Protein AF-A0A6Y2X0D9-F1 (afdb_monomer_lite)

Structure (mmCIF, N/CA/C/O backbone):
data_AF-A0A6Y2X0D9-F1
#
_entry.id   AF-A0A6Y2X0D9-F1
#
loop_
_atom_site.group_PDB
_atom_site.id
_atom_site.type_symbol
_atom_site.label_atom_id
_atom_site.label_alt_id
_atom_site.label_comp_id
_atom_site.label_asym_id
_atom_site.label_entity_id
_atom_site.label_seq_id
_atom_site.pdbx_PDB_ins_code
_atom_site.Cartn_x
_atom_site.Cartn_y
_atom_site.Cartn_z
_atom_site.occupancy
_atom_site.B_iso_or_equiv
_atom_site.auth_seq_id
_atom_site.auth_comp_id
_atom_site.auth_asym_id
_atom_site.auth_atom_id
_atom_site.pdbx_PDB_model_num
ATOM 1 N N . MET A 1 1 ? 32.438 0.768 -23.390 1.00 49.75 1 MET A N 1
ATOM 2 C CA . MET A 1 1 ? 31.637 0.527 -22.169 1.00 49.75 1 MET A CA 1
ATOM 3 C C . MET A 1 1 ? 31.923 1.605 -21.108 1.00 49.75 1 MET A C 1
ATOM 5 O O . MET A 1 1 ? 32.280 1.277 -19.989 1.00 49.75 1 MET A O 1
ATOM 9 N N . LYS A 1 2 ? 31.757 2.897 -21.445 1.00 54.47 2 LYS A N 1
ATOM 10 C CA . LYS A 1 2 ? 31.633 3.990 -20.458 1.00 54.47 2 LYS A CA 1
ATOM 11 C C . LYS A 1 2 ? 30.145 4.098 -20.143 1.00 54.47 2 LYS A C 1
ATOM 13 O O . LYS A 1 2 ? 29.413 4.817 -20.809 1.00 54.47 2 LYS A O 1
ATOM 18 N N . ASN A 1 3 ? 29.669 3.118 -19.391 1.00 62.91 3 ASN A N 1
ATOM 19 C CA . ASN A 1 3 ? 28.273 2.706 -19.384 1.00 62.91 3 ASN A CA 1
ATOM 20 C C . ASN A 1 3 ? 27.898 2.450 -17.920 1.00 62.91 3 ASN A C 1
ATOM 22 O O . ASN A 1 3 ? 28.659 1.808 -17.197 1.00 62.91 3 ASN A O 1
ATOM 26 N N . VAL A 1 4 ? 26.776 3.012 -17.478 1.00 63.47 4 VAL A N 1
ATOM 27 C CA . VAL A 1 4 ? 26.232 2.969 -16.106 1.00 63.47 4 VAL A CA 1
ATOM 28 C C . VAL A 1 4 ? 27.020 3.739 -15.032 1.00 63.47 4 VAL A C 1
ATOM 30 O O . VAL A 1 4 ? 26.407 4.529 -14.323 1.00 63.47 4 VAL A O 1
ATOM 33 N N . ASN A 1 5 ? 28.344 3.601 -14.914 1.00 64.50 5 ASN A N 1
ATOM 34 C CA . ASN A 1 5 ? 29.073 4.200 -13.779 1.00 64.50 5 ASN A CA 1
ATOM 35 C C . ASN A 1 5 ? 29.042 5.741 -13.773 1.00 64.50 5 ASN A C 1
ATOM 37 O O . ASN A 1 5 ? 28.790 6.342 -12.734 1.00 64.50 5 ASN A O 1
ATOM 41 N N . ASP A 1 6 ? 29.182 6.387 -14.936 1.00 66.25 6 ASP A N 1
ATOM 42 C CA . ASP A 1 6 ? 29.084 7.852 -15.051 1.00 66.25 6 ASP A CA 1
ATOM 43 C C . ASP A 1 6 ? 27.678 8.377 -14.691 1.00 66.25 6 ASP A C 1
ATOM 45 O O . ASP A 1 6 ? 27.555 9.477 -14.160 1.00 66.25 6 ASP A O 1
ATOM 49 N N . PHE A 1 7 ? 26.622 7.574 -14.897 1.00 60.62 7 PHE A N 1
ATOM 50 C CA . PHE A 1 7 ? 25.250 7.910 -14.487 1.00 60.62 7 PHE A CA 1
ATOM 51 C C . PHE A 1 7 ? 25.057 7.814 -12.968 1.00 60.62 7 PHE A C 1
ATOM 53 O O . PHE A 1 7 ? 24.301 8.595 -12.403 1.00 60.62 7 PHE A O 1
ATOM 60 N N . ILE A 1 8 ? 25.753 6.897 -12.290 1.00 63.34 8 ILE A N 1
ATOM 61 C CA . ILE A 1 8 ? 25.735 6.795 -10.820 1.00 63.34 8 ILE A CA 1
ATOM 62 C C . ILE A 1 8 ? 26.570 7.915 -10.180 1.00 63.34 8 ILE A C 1
ATOM 64 O O . ILE A 1 8 ? 26.210 8.423 -9.120 1.00 63.34 8 ILE A O 1
ATOM 68 N N . HIS A 1 9 ? 27.647 8.356 -10.840 1.00 66.25 9 HIS A N 1
ATOM 69 C CA . HIS A 1 9 ? 28.448 9.506 -10.403 1.00 66.25 9 HIS A CA 1
ATOM 70 C C . HIS A 1 9 ? 27.727 10.849 -10.567 1.00 66.25 9 HIS A C 1
ATOM 72 O O . HIS A 1 9 ? 28.107 11.831 -9.930 1.00 66.25 9 HIS A O 1
ATOM 78 N N . GLN A 1 10 ? 26.693 10.899 -11.407 1.00 78.44 10 GLN A N 1
ATOM 79 C CA . GLN A 1 10 ? 25.870 12.073 -11.640 1.00 78.44 10 GLN A CA 1
ATOM 80 C C . GLN A 1 10 ? 24.729 12.128 -10.609 1.00 78.44 10 GLN A C 1
ATOM 82 O O . GLN A 1 10 ? 23.723 11.431 -10.766 1.00 78.44 10 GLN A O 1
ATOM 87 N N . PRO A 1 11 ? 24.832 12.965 -9.555 1.00 81.31 11 PRO A N 1
ATOM 88 C CA . PRO A 1 11 ? 23.893 12.941 -8.428 1.00 81.31 11 PRO A CA 1
ATOM 89 C C . PRO A 1 11 ? 22.435 13.179 -8.850 1.00 81.31 11 PRO A C 1
ATOM 91 O O . PRO A 1 11 ? 21.513 12.692 -8.205 1.00 81.31 11 PRO A O 1
ATOM 94 N N . TYR A 1 12 ? 22.211 13.866 -9.969 1.00 86.19 12 TYR A N 1
ATOM 95 C CA . TYR A 1 12 ? 20.884 14.120 -10.526 1.00 86.19 12 TYR A CA 1
ATOM 96 C C . TYR A 1 12 ? 20.152 12.862 -11.012 1.00 86.19 12 TYR A C 1
ATOM 98 O O . TYR A 1 12 ? 18.941 12.763 -10.816 1.00 86.19 12 TYR A O 1
ATOM 106 N N . ALA A 1 13 ? 20.848 11.886 -11.601 1.00 86.62 13 ALA A N 1
ATOM 107 C CA . ALA A 1 13 ? 20.209 10.659 -12.079 1.00 86.62 13 ALA A CA 1
ATOM 108 C C . ALA A 1 13 ? 19.706 9.803 -10.905 1.00 86.62 13 ALA A C 1
ATOM 110 O O . ALA A 1 13 ? 18.593 9.278 -10.950 1.00 86.62 13 ALA A O 1
ATOM 111 N N . LEU A 1 14 ? 20.486 9.737 -9.818 1.00 89.12 14 LEU A N 1
ATOM 112 C CA . LEU A 1 14 ? 20.075 9.075 -8.578 1.00 89.12 14 LEU A CA 1
ATOM 113 C C . LEU A 1 14 ? 18.867 9.763 -7.936 1.00 89.12 14 LEU A C 1
ATOM 115 O O . LEU A 1 14 ? 17.942 9.081 -7.500 1.00 89.12 14 LEU A O 1
ATOM 119 N N . ILE A 1 15 ? 18.840 11.100 -7.921 1.00 91.56 15 ILE A N 1
ATOM 120 C CA . ILE A 1 15 ? 17.703 11.870 -7.395 1.00 91.56 15 ILE A CA 1
ATOM 121 C C . ILE A 1 15 ? 16.422 11.527 -8.165 1.00 91.56 15 ILE A C 1
ATOM 123 O O . ILE A 1 15 ? 15.411 11.190 -7.552 1.00 91.56 15 ILE A O 1
ATOM 127 N N . ILE A 1 16 ? 16.463 11.557 -9.498 1.00 91.00 16 ILE A N 1
ATOM 128 C CA . ILE A 1 16 ? 15.295 11.266 -10.344 1.00 91.00 16 ILE A CA 1
ATOM 129 C C . ILE A 1 16 ? 14.812 9.823 -10.148 1.00 91.00 16 ILE A C 1
ATOM 131 O O . ILE A 1 16 ? 13.608 9.583 -10.032 1.00 91.00 16 ILE A O 1
ATOM 135 N N . LEU A 1 17 ? 15.738 8.867 -10.049 1.00 91.31 17 LEU A N 1
ATOM 136 C CA . LEU A 1 17 ? 15.413 7.468 -9.787 1.00 91.31 17 LEU A CA 1
ATOM 137 C C . LEU A 1 17 ? 14.747 7.278 -8.416 1.00 91.31 17 LEU A C 1
ATOM 139 O O . LEU A 1 17 ? 13.728 6.593 -8.333 1.00 91.31 17 LEU A O 1
ATOM 143 N N . LEU A 1 18 ? 15.263 7.908 -7.355 1.00 93.06 18 LEU A N 1
ATOM 144 C CA . LEU A 1 18 ? 14.654 7.817 -6.024 1.00 93.06 18 LEU A CA 1
ATOM 145 C C . LEU A 1 18 ? 13.279 8.480 -5.962 1.00 93.06 18 LEU A C 1
ATOM 147 O O . LEU A 1 18 ? 12.382 7.945 -5.308 1.00 93.06 18 LEU A O 1
ATOM 151 N N . VAL A 1 19 ? 13.084 9.603 -6.655 1.00 94.06 19 VAL A N 1
ATOM 152 C CA . VAL A 1 19 ? 11.769 10.255 -6.756 1.00 94.06 19 VAL A CA 1
ATOM 153 C C . VAL A 1 19 ? 10.769 9.324 -7.443 1.00 94.06 19 VAL A C 1
ATOM 155 O O . VAL A 1 19 ? 9.688 9.086 -6.904 1.00 94.06 19 VAL A O 1
ATOM 158 N N . CYS A 1 20 ? 11.148 8.731 -8.578 1.00 93.94 20 CYS A N 1
ATOM 159 C CA . CYS A 1 20 ? 10.309 7.768 -9.292 1.00 93.94 20 CYS A CA 1
ATOM 160 C C . CYS A 1 20 ? 9.963 6.553 -8.410 1.00 93.94 20 CYS A C 1
ATOM 162 O O . CYS A 1 20 ? 8.791 6.196 -8.266 1.00 93.94 20 CYS A O 1
ATOM 164 N N . LEU A 1 21 ? 10.963 5.975 -7.737 1.00 93.69 21 LEU A N 1
ATOM 165 C CA . LEU A 1 21 ? 10.782 4.822 -6.854 1.00 93.69 21 LEU A CA 1
ATOM 166 C C . LEU A 1 21 ? 9.925 5.144 -5.620 1.00 93.69 21 LEU A C 1
ATOM 168 O O . LEU A 1 21 ? 9.199 4.275 -5.152 1.00 93.69 21 LEU A O 1
ATOM 172 N N . SER A 1 22 ? 9.973 6.378 -5.111 1.00 94.81 22 SER A N 1
ATOM 173 C CA . SER A 1 22 ? 9.167 6.813 -3.957 1.00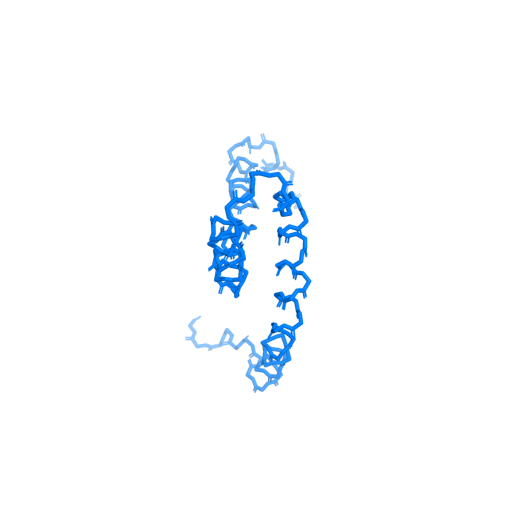 94.81 22 SER A CA 1
ATOM 174 C C . SER A 1 22 ? 7.697 7.028 -4.316 1.00 94.81 22 SER A C 1
ATOM 176 O O . SER A 1 22 ? 6.815 6.800 -3.489 1.00 94.81 22 SER A O 1
ATOM 178 N N . ILE A 1 23 ? 7.414 7.443 -5.553 1.00 95.56 23 ILE A N 1
ATOM 179 C CA . ILE A 1 23 ? 6.047 7.644 -6.052 1.00 95.56 23 ILE A CA 1
ATOM 180 C C . ILE A 1 23 ? 5.403 6.312 -6.462 1.00 95.56 23 ILE A C 1
ATOM 182 O O . ILE A 1 23 ? 4.193 6.137 -6.313 1.00 95.56 23 ILE A O 1
ATOM 186 N N . LEU A 1 24 ? 6.200 5.346 -6.924 1.00 94.50 24 LEU A N 1
ATOM 187 C CA . LEU A 1 24 ? 5.736 4.014 -7.314 1.00 94.50 24 LEU A CA 1
ATOM 188 C C . LEU A 1 24 ? 4.806 3.341 -6.275 1.00 94.50 24 LEU A C 1
ATOM 190 O O . LEU A 1 24 ? 3.685 2.984 -6.645 1.00 94.50 24 LEU A O 1
ATOM 194 N N . PRO A 1 25 ? 5.171 3.198 -4.982 1.00 89.50 25 PRO A N 1
ATOM 195 C CA . PRO A 1 25 ? 4.289 2.584 -3.990 1.00 89.50 25 PRO A CA 1
ATOM 196 C C . PRO A 1 25 ? 3.013 3.402 -3.757 1.00 89.50 25 PRO A C 1
ATOM 198 O O . PRO A 1 25 ? 1.955 2.827 -3.513 1.00 89.50 25 PRO A O 1
ATOM 201 N N . PHE A 1 26 ? 3.072 4.730 -3.881 1.00 92.56 26 PHE A N 1
ATOM 202 C CA . PHE A 1 26 ? 1.894 5.586 -3.751 1.00 92.56 26 PHE A CA 1
ATOM 203 C C . PHE A 1 26 ? 0.884 5.347 -4.884 1.00 92.56 26 PHE A C 1
ATOM 205 O O . PHE A 1 26 ? -0.319 5.220 -4.633 1.00 92.56 26 PHE A O 1
ATOM 212 N N . ILE A 1 27 ? 1.362 5.219 -6.124 1.00 93.69 27 ILE A N 1
ATOM 213 C CA . ILE A 1 27 ? 0.511 4.905 -7.280 1.00 93.69 27 ILE A CA 1
ATOM 214 C C . ILE A 1 27 ? -0.103 3.511 -7.132 1.00 93.69 27 ILE A C 1
ATOM 216 O O . ILE A 1 27 ? -1.304 3.352 -7.327 1.00 93.69 27 ILE A O 1
ATOM 220 N N . VAL A 1 28 ? 0.680 2.508 -6.726 1.00 92.44 28 VAL A N 1
ATOM 221 C CA . VAL A 1 28 ? 0.176 1.137 -6.520 1.00 92.44 28 VAL A CA 1
ATOM 222 C C . VAL A 1 28 ? -0.962 1.112 -5.495 1.00 92.44 28 VAL A C 1
ATOM 224 O O . VAL A 1 28 ? -2.007 0.502 -5.718 1.00 92.44 28 VAL A O 1
ATOM 227 N N . VAL A 1 29 ? -0.798 1.807 -4.374 1.00 92.19 29 VAL A N 1
ATOM 228 C CA . VAL A 1 29 ? -1.788 1.821 -3.291 1.00 92.19 29 VAL A CA 1
ATOM 229 C C . VAL A 1 29 ? -3.045 2.630 -3.659 1.00 92.19 29 VAL A C 1
ATOM 231 O O . VAL A 1 29 ? -4.147 2.273 -3.242 1.00 92.19 29 VAL A O 1
ATOM 234 N N . SER A 1 30 ? -2.907 3.690 -4.461 1.00 91.88 30 SER A N 1
ATOM 235 C CA . SER A 1 30 ? -4.035 4.529 -4.904 1.00 91.88 30 SER A CA 1
ATOM 236 C C . SER A 1 30 ? -4.800 3.961 -6.105 1.00 91.88 30 SER A C 1
ATOM 238 O O . SER A 1 30 ? -6.013 4.144 -6.187 1.00 91.88 30 SER A O 1
ATOM 240 N N . CYS A 1 31 ? -4.124 3.250 -7.010 1.00 92.19 31 CYS A N 1
ATOM 241 C CA . CYS A 1 31 ? -4.727 2.618 -8.188 1.00 92.19 31 CYS A CA 1
ATOM 242 C C . CYS A 1 31 ? -5.443 1.295 -7.854 1.00 92.19 31 CYS A C 1
ATOM 244 O O . CYS A 1 31 ? -6.310 0.840 -8.598 1.00 92.19 31 CYS A O 1
ATOM 246 N N . THR A 1 32 ? -5.115 0.672 -6.720 1.00 92.25 32 THR A N 1
ATOM 247 C CA . THR A 1 32 ? -5.724 -0.594 -6.291 1.00 92.25 32 THR A CA 1
ATOM 248 C C . THR A 1 32 ? -6.963 -0.391 -5.410 1.00 92.25 32 THR A C 1
ATOM 250 O O . THR A 1 32 ? -7.319 0.715 -5.005 1.00 92.25 32 THR A O 1
ATOM 253 N N . SER A 1 33 ? -7.640 -1.489 -5.059 1.00 91.12 33 SER A N 1
ATOM 254 C CA . SER A 1 33 ? -8.785 -1.476 -4.139 1.00 91.12 33 SER A CA 1
ATOM 255 C C . SER A 1 33 ? -8.419 -1.102 -2.697 1.00 91.12 33 SER A C 1
ATOM 257 O O . SER A 1 33 ? -9.326 -0.905 -1.884 1.00 91.12 33 SER A O 1
ATOM 259 N N . PHE A 1 34 ? -7.126 -0.982 -2.371 1.00 94.12 34 PHE A N 1
ATOM 260 C CA . PHE A 1 34 ? -6.654 -0.680 -1.022 1.00 94.12 34 PHE A CA 1
ATOM 261 C C . PHE A 1 34 ? -7.275 0.595 -0.458 1.00 94.12 34 PHE A C 1
ATOM 263 O O . PHE A 1 34 ? -7.800 0.571 0.656 1.00 94.12 34 PHE A O 1
ATOM 270 N N . LEU A 1 35 ? -7.272 1.690 -1.229 1.00 93.50 35 LEU A N 1
ATOM 271 C CA . LEU A 1 35 ? -7.775 2.983 -0.764 1.00 93.50 35 LEU A CA 1
ATOM 272 C C . LEU A 1 35 ? -9.242 2.895 -0.316 1.00 93.50 35 LEU A C 1
ATOM 274 O O . LEU A 1 35 ? -9.594 3.396 0.750 1.00 93.50 35 LEU A O 1
ATOM 278 N N . LYS A 1 36 ? -10.092 2.195 -1.081 1.00 93.31 36 LYS A N 1
ATOM 279 C CA . LYS A 1 36 ? -11.511 2.008 -0.733 1.00 93.31 36 LYS A CA 1
ATOM 280 C C . LYS A 1 36 ? -11.676 1.209 0.558 1.00 93.31 36 LYS A C 1
ATOM 282 O O . LYS A 1 36 ? -12.449 1.613 1.421 1.00 93.31 36 LYS A O 1
ATOM 287 N N . ILE A 1 37 ? -10.951 0.099 0.702 1.00 94.56 37 ILE A N 1
ATOM 288 C CA . ILE A 1 37 ? -11.051 -0.773 1.884 1.00 94.56 37 ILE A CA 1
ATOM 289 C C . ILE A 1 37 ? -10.565 -0.034 3.137 1.00 94.56 37 ILE A C 1
ATOM 291 O O . ILE A 1 37 ? -11.252 -0.034 4.159 1.00 94.56 37 ILE A O 1
ATOM 295 N N . ALA A 1 38 ? -9.427 0.659 3.045 1.00 93.38 38 ALA A N 1
ATOM 296 C CA . ALA A 1 38 ? -8.864 1.436 4.146 1.00 93.38 38 ALA A CA 1
ATOM 297 C C . ALA A 1 38 ? -9.805 2.564 4.604 1.00 93.38 38 ALA A C 1
ATOM 299 O O . ALA A 1 38 ? -10.010 2.749 5.806 1.00 93.38 38 ALA A O 1
ATOM 300 N N . VAL A 1 39 ? -10.421 3.288 3.661 1.00 93.38 39 VAL A N 1
ATOM 301 C CA . VAL A 1 39 ? -11.394 4.344 3.977 1.00 93.38 39 VAL A CA 1
ATOM 302 C C . VAL A 1 39 ? -12.633 3.761 4.654 1.00 93.38 39 VAL A C 1
ATOM 304 O O . VAL A 1 39 ? -13.035 4.267 5.698 1.00 93.38 39 VAL A O 1
ATOM 307 N N . VAL A 1 40 ? -13.207 2.675 4.128 1.00 94.50 40 VAL A N 1
ATOM 308 C CA . VAL A 1 40 ? -14.393 2.037 4.729 1.00 94.50 40 VAL A CA 1
ATOM 309 C C . VAL A 1 40 ? -14.105 1.550 6.151 1.00 94.50 40 VAL A C 1
ATOM 311 O O . VAL A 1 40 ? -14.911 1.791 7.047 1.00 94.50 40 VAL A O 1
ATOM 314 N N . PHE A 1 41 ? -12.945 0.938 6.402 1.00 92.69 41 PHE A N 1
ATOM 315 C CA . PHE A 1 41 ? -12.562 0.524 7.757 1.00 92.69 41 PHE A CA 1
ATOM 316 C C . PHE A 1 41 ? -12.291 1.705 8.697 1.00 92.69 41 PHE A C 1
ATOM 318 O O . PHE A 1 41 ? -12.639 1.636 9.875 1.00 92.69 41 PHE A O 1
ATOM 325 N N . SER A 1 42 ? -11.726 2.806 8.197 1.00 89.62 42 SER A N 1
ATOM 326 C CA . SER A 1 42 ? -11.548 4.034 8.982 1.00 89.62 42 SER A CA 1
ATOM 327 C C . SER A 1 42 ? -12.893 4.658 9.373 1.00 89.62 42 SER A C 1
ATOM 329 O O . SER A 1 42 ? -13.100 5.031 10.530 1.00 89.62 42 SER A O 1
ATOM 331 N N . LEU A 1 43 ? -13.844 4.701 8.434 1.00 91.50 43 LEU A N 1
ATOM 332 C CA . LEU A 1 43 ? -15.211 5.152 8.693 1.00 91.50 43 LEU A CA 1
ATOM 333 C C . LEU A 1 43 ? -15.923 4.233 9.690 1.00 91.50 43 LEU A C 1
ATOM 335 O O . LEU A 1 43 ? -16.555 4.734 10.618 1.00 91.50 43 LEU A O 1
ATOM 339 N N . LEU A 1 44 ? -15.761 2.913 9.557 1.00 90.56 44 LEU A N 1
ATOM 340 C CA . LEU A 1 44 ? -16.299 1.936 10.504 1.00 90.56 44 LEU A CA 1
ATOM 341 C C . LEU A 1 44 ? -15.743 2.159 11.914 1.00 90.56 44 LEU A C 1
ATOM 343 O O . LEU A 1 44 ? -16.509 2.182 12.872 1.00 90.56 44 LEU A O 1
ATOM 347 N N . ARG A 1 45 ? -14.433 2.397 12.050 1.00 86.69 45 ARG A N 1
ATOM 348 C CA . ARG A 1 45 ? -13.814 2.724 13.343 1.00 86.69 45 ARG A CA 1
ATOM 349 C C . ARG A 1 45 ? -14.454 3.961 13.975 1.00 86.69 45 ARG A C 1
ATOM 351 O O . ARG A 1 45 ? -14.802 3.931 15.150 1.00 86.69 45 ARG A O 1
ATOM 358 N N . ASN A 1 46 ? -14.635 5.029 13.198 1.00 86.62 46 ASN A N 1
ATOM 359 C CA . ASN A 1 46 ? -15.266 6.252 13.698 1.00 86.62 46 ASN A CA 1
ATOM 360 C C . ASN A 1 46 ? -16.739 6.015 14.081 1.00 86.62 46 ASN A C 1
ATOM 362 O O . ASN A 1 46 ? -17.200 6.551 15.086 1.00 86.62 46 ASN A O 1
ATOM 366 N N . ALA A 1 47 ? -17.457 5.176 13.328 1.00 88.81 47 ALA A N 1
ATOM 367 C CA . ALA A 1 47 ? -18.848 4.821 13.605 1.00 88.81 47 ALA A CA 1
ATOM 368 C C . ALA A 1 47 ? -19.022 3.989 14.889 1.00 88.81 47 ALA A C 1
ATOM 370 O O . ALA A 1 47 ? -20.048 4.105 15.551 1.00 88.81 47 ALA A O 1
ATOM 371 N N . LEU A 1 48 ? -18.021 3.188 15.274 1.00 86.69 48 LEU A N 1
ATOM 372 C CA . LEU A 1 48 ? -18.044 2.408 16.517 1.00 86.69 48 LEU A CA 1
ATOM 373 C C . LEU A 1 48 ? -17.864 3.269 17.785 1.00 86.69 48 LEU A C 1
ATOM 375 O O . LEU A 1 48 ? -18.006 2.751 18.889 1.00 86.69 48 LEU A O 1
ATOM 379 N N . GLY A 1 49 ? -17.542 4.565 17.662 1.00 82.06 49 GLY A N 1
ATOM 380 C CA . GLY A 1 49 ? -17.438 5.492 18.800 1.00 82.06 49 GLY A CA 1
ATOM 381 C C . GLY A 1 49 ? -16.269 5.220 19.760 1.00 82.06 49 GLY A C 1
ATOM 382 O O . GLY A 1 49 ? -16.167 5.855 20.808 1.00 82.06 49 GLY A O 1
ATOM 383 N N . ILE A 1 50 ? -15.372 4.297 19.406 1.00 80.12 50 ILE A N 1
ATOM 384 C CA . ILE A 1 50 ? -14.233 3.849 20.217 1.00 80.12 50 ILE A CA 1
ATOM 385 C C . ILE A 1 50 ? -12.919 4.377 19.620 1.00 80.12 50 ILE A C 1
ATOM 387 O O . ILE A 1 50 ? -12.629 4.198 18.441 1.00 80.12 50 ILE A O 1
ATOM 391 N N . GLN A 1 51 ? -12.103 5.063 20.430 1.00 70.69 51 GLN A N 1
ATOM 392 C CA . GLN A 1 51 ? -10.947 5.822 19.919 1.00 70.69 51 GLN A CA 1
ATOM 393 C C . GLN A 1 51 ? -9.675 4.987 19.688 1.00 70.69 51 GLN A C 1
ATOM 395 O O . GLN A 1 51 ? -8.776 5.440 18.979 1.00 70.69 51 GLN A O 1
ATOM 400 N N . GLN A 1 52 ? -9.574 3.781 20.258 1.00 69.00 52 GLN A N 1
ATOM 401 C CA . GLN A 1 52 ? -8.327 2.995 20.228 1.00 69.00 52 GLN A CA 1
ATOM 402 C C . GLN A 1 52 ? -8.462 1.560 19.721 1.00 69.00 52 GLN A C 1
ATOM 404 O O . GLN A 1 52 ? -7.456 0.883 19.516 1.00 69.00 52 GLN A O 1
ATOM 409 N N . ILE A 1 53 ? -9.681 1.099 19.468 1.00 75.81 53 ILE A N 1
ATOM 410 C CA . ILE A 1 53 ? -9.931 -0.241 18.948 1.00 75.81 53 ILE A CA 1
ATOM 411 C C . ILE A 1 53 ? -10.669 -0.051 17.620 1.00 75.81 53 ILE A C 1
ATOM 413 O O . ILE A 1 53 ? -11.686 0.632 17.617 1.00 75.81 53 ILE A O 1
ATOM 417 N N . PRO A 1 54 ? -10.224 -0.613 16.487 1.00 72.88 54 PRO A N 1
ATOM 418 C CA . PRO A 1 54 ? -8.947 -1.273 16.209 1.00 72.88 54 PRO A CA 1
ATOM 419 C C . PRO A 1 54 ? -7.807 -0.266 15.923 1.00 72.88 54 PRO A C 1
ATOM 421 O O . PRO A 1 54 ? -8.065 0.808 15.368 1.00 72.88 54 PRO A O 1
ATOM 424 N N . PRO A 1 55 ? -6.538 -0.598 16.245 1.00 87.25 55 PRO A N 1
ATOM 425 C CA . PRO A 1 55 ? -5.395 0.271 15.971 1.00 87.25 55 PRO A CA 1
ATOM 426 C C . PRO A 1 55 ? -5.184 0.458 14.462 1.00 87.25 55 PRO A C 1
ATOM 428 O O . PRO A 1 55 ? -5.378 -0.471 13.675 1.00 87.25 55 PRO A O 1
ATOM 431 N N . ASN A 1 56 ? -4.709 1.638 14.051 1.00 88.44 56 ASN A N 1
ATOM 432 C CA . ASN A 1 56 ? -4.522 1.982 12.632 1.00 88.44 56 ASN A CA 1
ATOM 433 C C . ASN A 1 56 ? -3.628 0.973 11.886 1.00 88.44 56 ASN A C 1
ATOM 435 O O . ASN A 1 56 ? -3.894 0.645 10.734 1.00 88.44 56 ASN A O 1
ATOM 439 N N . MET A 1 57 ? -2.606 0.427 12.557 1.00 90.69 57 MET A N 1
ATOM 440 C CA . MET A 1 57 ? -1.727 -0.602 11.984 1.00 90.69 57 MET A CA 1
ATOM 441 C C . MET A 1 57 ? -2.487 -1.890 11.633 1.00 90.69 57 MET A C 1
ATOM 443 O O . MET A 1 57 ? -2.234 -2.476 10.584 1.00 90.69 57 MET A O 1
ATOM 447 N N . ALA A 1 58 ? -3.453 -2.306 12.460 1.00 91.94 58 ALA A N 1
ATOM 448 C CA . ALA A 1 58 ? -4.273 -3.485 12.179 1.00 91.94 58 ALA A CA 1
ATOM 449 C C . ALA A 1 58 ? -5.247 -3.230 11.021 1.00 91.94 58 ALA A C 1
ATOM 451 O O . ALA A 1 58 ? -5.399 -4.086 10.154 1.00 91.94 58 ALA A O 1
ATOM 452 N N . ILE A 1 59 ? -5.856 -2.040 10.969 1.00 91.94 59 ILE A N 1
ATOM 453 C CA . ILE A 1 59 ? -6.758 -1.643 9.877 1.00 91.94 59 ILE A CA 1
ATOM 454 C C . ILE A 1 59 ? -6.035 -1.700 8.528 1.00 91.94 59 ILE A C 1
ATOM 456 O O . ILE A 1 59 ? -6.540 -2.316 7.590 1.00 91.94 59 ILE A O 1
ATOM 460 N N . TYR A 1 60 ? -4.842 -1.108 8.432 1.00 92.25 60 TYR A N 1
ATOM 461 C CA . TYR A 1 60 ? -4.069 -1.128 7.190 1.00 92.25 60 TYR A CA 1
ATOM 462 C C . TYR A 1 60 ? -3.524 -2.519 6.851 1.00 92.25 60 TYR A C 1
ATOM 464 O O . TYR A 1 60 ? -3.524 -2.892 5.679 1.00 92.25 60 TYR A O 1
ATOM 472 N N . GLY A 1 61 ? -3.129 -3.315 7.850 1.00 93.44 61 GLY A N 1
ATOM 473 C CA . GLY A 1 61 ? -2.722 -4.708 7.640 1.00 93.44 61 GLY A CA 1
ATOM 474 C C . GLY A 1 61 ? -3.848 -5.568 7.057 1.00 93.44 61 GLY A C 1
ATOM 475 O O . GLY A 1 61 ? -3.652 -6.246 6.049 1.00 93.44 61 GLY A O 1
ATOM 476 N N . LEU A 1 62 ? -5.052 -5.478 7.630 1.00 93.44 62 LEU A N 1
ATOM 477 C CA . LEU A 1 62 ? -6.244 -6.156 7.108 1.00 93.44 62 LEU A CA 1
ATOM 478 C C . LEU A 1 62 ? -6.601 -5.661 5.701 1.00 93.44 62 LEU A C 1
ATOM 480 O O . LEU A 1 62 ? -6.909 -6.468 4.823 1.00 93.44 62 LEU A O 1
ATOM 484 N N . ALA A 1 63 ? -6.518 -4.348 5.464 1.00 93.44 63 ALA A N 1
ATOM 485 C CA . ALA A 1 63 ? -6.787 -3.767 4.154 1.00 93.44 63 ALA A CA 1
ATOM 486 C C . ALA A 1 63 ? -5.813 -4.271 3.076 1.00 93.44 63 ALA A C 1
ATOM 488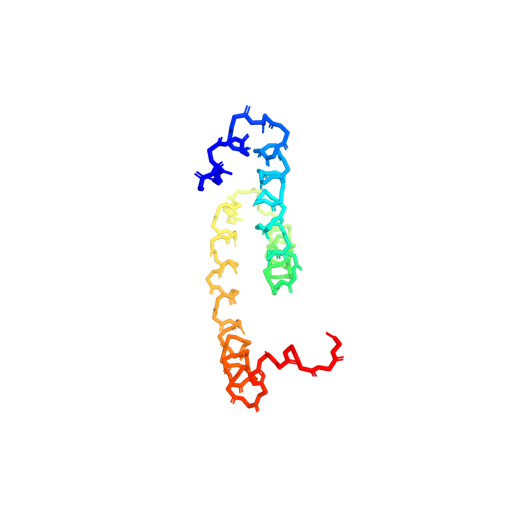 O O . ALA A 1 63 ? -6.255 -4.561 1.964 1.00 93.44 63 ALA A O 1
ATOM 489 N N . LEU A 1 64 ? -4.520 -4.433 3.384 1.00 93.31 64 LEU A N 1
ATOM 490 C CA . LEU A 1 64 ? -3.541 -4.991 2.442 1.00 93.31 64 LEU A CA 1
ATOM 491 C C . LEU A 1 64 ? -3.839 -6.451 2.097 1.00 93.31 64 LEU A C 1
ATOM 493 O 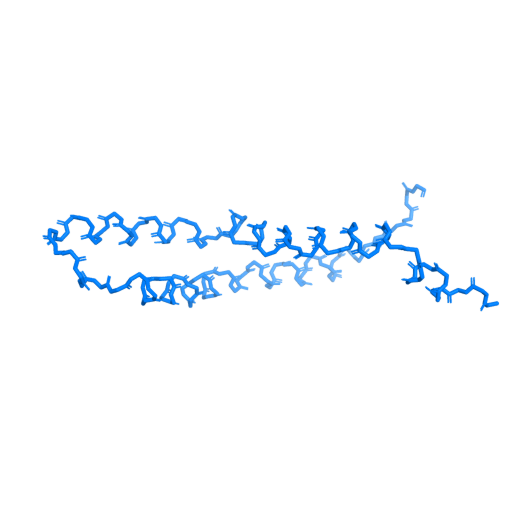O . LEU A 1 64 ? -3.870 -6.796 0.917 1.00 93.31 64 LEU A O 1
ATOM 497 N N . ILE A 1 65 ? -4.110 -7.295 3.096 1.00 94.75 65 ILE A N 1
ATOM 498 C CA . ILE A 1 65 ? -4.408 -8.721 2.872 1.00 94.75 65 ILE A CA 1
ATOM 499 C C . ILE A 1 65 ? -5.658 -8.877 1.996 1.00 94.75 65 ILE A C 1
ATOM 501 O O . ILE A 1 65 ? -5.643 -9.613 1.008 1.00 94.75 65 ILE A O 1
ATOM 505 N N . LEU A 1 66 ? -6.723 -8.136 2.311 1.00 93.88 66 LEU A N 1
ATOM 506 C CA . LEU A 1 66 ? -7.951 -8.133 1.514 1.00 93.88 66 LEU A CA 1
ATOM 507 C C . LEU A 1 66 ? -7.719 -7.587 0.102 1.00 93.88 66 LEU A C 1
ATOM 509 O O . LEU A 1 66 ? -8.286 -8.109 -0.853 1.00 93.88 66 LEU A O 1
ATOM 513 N N . THR A 1 67 ? -6.865 -6.571 -0.049 1.00 94.06 67 THR A N 1
ATOM 514 C CA . THR A 1 67 ? -6.497 -6.035 -1.367 1.00 94.06 67 THR A CA 1
ATOM 515 C C . THR A 1 67 ? -5.830 -7.098 -2.223 1.00 94.06 67 THR A C 1
ATOM 517 O O . THR A 1 67 ? -6.250 -7.280 -3.360 1.00 94.06 67 THR A O 1
ATOM 520 N N . PHE A 1 68 ? -4.847 -7.832 -1.692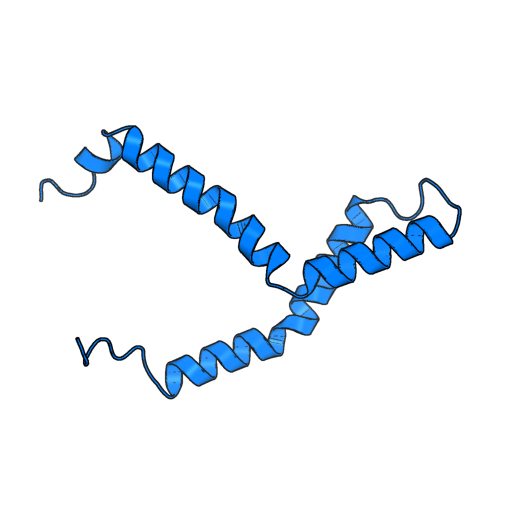 1.00 92.31 68 PHE A N 1
ATOM 521 C CA . PHE A 1 68 ? -4.202 -8.920 -2.432 1.00 92.31 68 PHE A CA 1
ATOM 522 C C . PHE A 1 68 ? -5.199 -10.004 -2.847 1.00 92.31 68 PHE A C 1
ATOM 524 O O . PHE A 1 68 ? -5.170 -10.452 -3.991 1.00 92.31 68 PHE A O 1
ATOM 531 N N . PHE A 1 69 ? -6.119 -10.374 -1.953 1.00 92.94 69 PHE A N 1
ATOM 532 C CA . PHE A 1 69 ? -7.167 -11.346 -2.260 1.00 92.94 69 PHE A CA 1
ATOM 533 C C . PHE A 1 69 ? -8.093 -10.870 -3.394 1.00 92.94 69 PHE A C 1
ATOM 535 O O . PHE A 1 69 ? -8.354 -11.612 -4.337 1.00 92.94 69 PHE A O 1
ATOM 542 N N . ILE A 1 70 ? -8.543 -9.613 -3.344 1.00 92.62 70 ILE A N 1
ATOM 543 C CA . ILE A 1 70 ? -9.442 -9.022 -4.350 1.00 92.62 70 ILE A CA 1
ATOM 544 C C . ILE A 1 70 ? -8.722 -8.772 -5.687 1.00 92.62 70 ILE A C 1
ATOM 546 O O . ILE A 1 70 ? -9.349 -8.844 -6.742 1.00 92.62 70 ILE A O 1
ATOM 550 N N . MET A 1 71 ? -7.414 -8.501 -5.663 1.00 94.38 71 MET A N 1
ATOM 551 C CA . MET A 1 71 ? -6.598 -8.222 -6.853 1.00 94.38 71 MET A CA 1
ATOM 552 C C . MET A 1 71 ? -6.040 -9.467 -7.552 1.00 94.38 71 MET A C 1
ATOM 554 O O . MET A 1 71 ? -5.506 -9.342 -8.654 1.00 94.38 71 MET A O 1
ATOM 558 N N . ALA A 1 72 ? -6.194 -10.668 -6.988 1.00 91.56 72 ALA A N 1
ATOM 559 C CA . ALA A 1 72 ? -5.790 -11.917 -7.637 1.00 91.56 72 ALA A CA 1
ATOM 560 C C . ALA A 1 72 ? -6.232 -12.042 -9.123 1.00 91.56 72 ALA A C 1
ATOM 562 O O . ALA A 1 72 ? -5.376 -12.323 -9.967 1.00 91.56 72 ALA A O 1
ATOM 563 N N . PRO A 1 73 ? -7.503 -11.783 -9.508 1.00 89.06 73 PRO A N 1
ATOM 564 C CA . PRO A 1 73 ? -7.930 -11.849 -10.910 1.00 89.06 73 PRO A CA 1
ATOM 565 C C . PRO A 1 73 ? -7.311 -10.774 -11.802 1.00 89.06 73 PRO A C 1
ATOM 567 O O . PRO A 1 73 ? -7.157 -11.003 -12.999 1.00 89.06 73 PRO A O 1
ATOM 570 N N . VAL A 1 74 ? -6.933 -9.621 -11.250 1.00 89.75 74 VAL A N 1
ATOM 571 C CA . VAL A 1 74 ? -6.270 -8.562 -12.021 1.00 89.75 74 VAL A CA 1
ATOM 572 C C . VAL A 1 74 ? -4.873 -9.024 -12.429 1.00 89.75 74 VAL A C 1
ATOM 574 O O . VAL A 1 74 ? -4.509 -8.884 -13.591 1.00 89.75 74 VAL A O 1
ATOM 577 N N . GLY A 1 75 ? -4.135 -9.674 -11.522 1.00 87.62 75 GLY A N 1
ATOM 578 C CA . GLY A 1 75 ? -2.839 -10.282 -11.840 1.00 87.62 75 GLY A CA 1
ATOM 579 C C . GLY A 1 75 ? -2.937 -11.379 -12.904 1.00 87.62 75 GLY A C 1
ATOM 580 O O . GLY A 1 75 ? -2.150 -11.390 -13.850 1.00 87.62 75 GLY A O 1
ATOM 581 N N . MET A 1 76 ? -3.943 -12.255 -12.796 1.00 89.62 76 MET A N 1
ATOM 582 C CA . MET A 1 76 ? -4.203 -13.292 -13.805 1.00 89.62 76 MET A CA 1
ATOM 583 C C . MET A 1 76 ? -4.582 -12.684 -15.159 1.00 89.62 76 MET A C 1
ATOM 5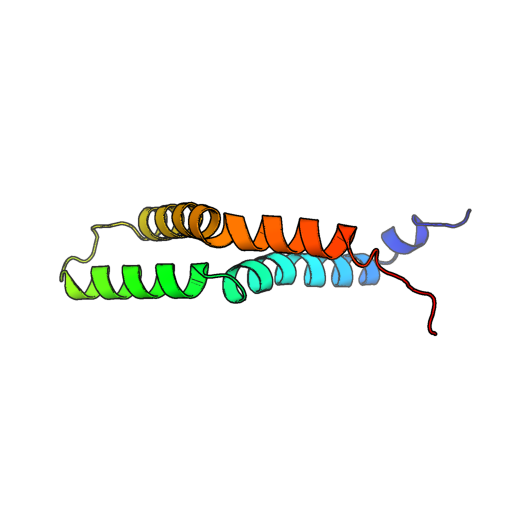85 O O . MET A 1 76 ? -4.024 -13.066 -16.181 1.00 89.62 76 MET A O 1
ATOM 589 N N . SER A 1 77 ? -5.446 -11.666 -15.162 1.00 88.56 77 SER A N 1
ATOM 590 C CA . SER A 1 77 ? -5.834 -10.958 -16.385 1.00 88.56 77 SER A CA 1
ATOM 591 C C . SER A 1 77 ? -4.628 -10.301 -17.050 1.00 88.56 77 SER A C 1
ATOM 593 O O . SER A 1 77 ? -4.483 -10.391 -18.263 1.00 88.56 77 SER A O 1
ATOM 595 N N . ILE A 1 78 ? -3.739 -9.662 -16.287 1.00 88.00 78 ILE A N 1
ATOM 596 C CA . ILE A 1 78 ? -2.508 -9.066 -16.826 1.00 88.00 78 ILE A CA 1
ATOM 597 C C . ILE A 1 78 ? -1.639 -10.144 -17.484 1.00 88.00 78 ILE A C 1
ATOM 599 O O . ILE A 1 78 ? -1.218 -9.971 -18.626 1.00 88.00 78 ILE A O 1
ATOM 603 N N . ASN A 1 79 ? -1.418 -11.267 -16.798 1.00 87.50 79 ASN A N 1
ATOM 604 C CA . ASN A 1 79 ? -0.635 -12.383 -17.327 1.00 87.50 79 ASN A CA 1
ATOM 605 C C . ASN A 1 79 ? -1.242 -12.971 -18.614 1.00 87.50 79 ASN A C 1
ATOM 607 O O . ASN A 1 79 ? -0.512 -13.276 -19.557 1.00 87.50 79 ASN A O 1
ATOM 611 N N . ASP A 1 80 ? -2.567 -13.088 -18.678 1.00 88.00 80 ASP A N 1
ATOM 612 C CA . ASP A 1 80 ? -3.278 -13.584 -19.858 1.00 88.00 80 ASP A CA 1
ATOM 613 C C . ASP A 1 80 ? -3.232 -12.589 -21.027 1.00 88.00 80 ASP A C 1
ATOM 615 O O . ASP A 1 80 ? -3.116 -12.999 -22.181 1.00 88.00 80 ASP A O 1
ATOM 619 N N . ASN A 1 81 ? -3.306 -11.281 -20.755 1.00 86.44 81 ASN A N 1
ATOM 620 C CA . ASN A 1 81 ? -3.198 -10.242 -21.785 1.00 86.44 81 ASN A CA 1
ATOM 621 C C . ASN A 1 81 ? -1.791 -10.199 -22.397 1.00 86.44 81 ASN A C 1
ATOM 623 O O . ASN A 1 81 ? -1.666 -10.125 -23.615 1.00 86.44 81 ASN A O 1
ATOM 627 N N . ILE A 1 82 ? -0.744 -10.318 -21.573 1.00 85.94 82 ILE A N 1
ATOM 628 C CA . ILE A 1 82 ? 0.653 -10.339 -22.039 1.00 85.94 82 ILE A CA 1
ATOM 629 C C . ILE A 1 82 ? 0.927 -11.550 -22.944 1.00 85.94 82 ILE A C 1
ATOM 631 O O . ILE A 1 82 ? 1.718 -11.451 -23.877 1.00 85.94 82 ILE A O 1
ATOM 635 N N . GLN A 1 83 ? 0.280 -12.691 -22.691 1.00 79.88 83 GLN A N 1
ATOM 636 C CA . GLN A 1 83 ? 0.424 -13.884 -23.532 1.00 79.88 83 GLN A CA 1
ATOM 637 C C . GLN A 1 83 ? -0.332 -13.784 -24.863 1.00 79.88 83 GLN A C 1
ATOM 639 O O . GLN A 1 83 ? 0.101 -14.383 -25.845 1.00 79.88 83 GLN A O 1
ATOM 644 N N . LYS A 1 84 ? -1.464 -13.069 -24.898 1.00 75.44 84 LYS A N 1
ATOM 645 C CA . LYS A 1 84 ? -2.298 -12.919 -26.103 1.00 75.44 84 LYS A CA 1
ATOM 646 C C . LYS A 1 84 ? -1.748 -11.873 -27.067 1.00 75.44 84 LYS A C 1
ATOM 648 O O . LYS A 1 84 ? -1.734 -12.115 -28.265 1.00 75.44 84 LYS A O 1
ATOM 653 N N . GLU A 1 85 ? -1.270 -10.756 -26.536 1.00 73.31 85 GLU A N 1
ATOM 654 C CA . GLU A 1 85 ? -0.665 -9.663 -27.294 1.00 73.31 85 GLU A CA 1
ATOM 655 C C . GLU A 1 85 ? 0.700 -9.362 -26.655 1.00 73.31 85 GLU A C 1
ATOM 657 O O . GLU A 1 85 ? 0.809 -8.455 -25.819 1.00 73.31 85 GLU A O 1
ATOM 662 N N . PRO A 1 86 ? 1.749 -10.155 -26.959 1.00 67.69 86 PRO A N 1
ATOM 663 C CA . PRO A 1 86 ? 3.085 -9.860 -26.464 1.00 67.69 86 PRO A CA 1
ATOM 664 C C . PRO A 1 86 ? 3.453 -8.471 -26.965 1.00 67.69 86 PRO A C 1
ATOM 666 O O . PRO A 1 86 ? 3.383 -8.241 -28.165 1.00 67.69 86 PRO A O 1
ATOM 669 N N . PHE A 1 87 ? 3.789 -7.569 -26.035 1.00 62.66 87 PHE A N 1
ATOM 670 C CA . PHE A 1 87 ? 4.141 -6.157 -26.237 1.00 62.66 87 PHE A CA 1
ATOM 671 C C . PHE A 1 87 ? 4.870 -5.929 -27.581 1.00 62.66 87 PHE A C 1
ATOM 673 O O . PHE A 1 87 ? 6.099 -5.973 -27.660 1.00 62.66 87 PHE A O 1
ATOM 680 N N . SER A 1 88 ? 4.105 -5.742 -28.661 1.00 64.12 88 SER A N 1
ATOM 681 C CA . SER A 1 88 ? 4.638 -5.651 -30.016 1.00 64.12 88 SER A CA 1
ATOM 682 C C . SER A 1 88 ? 4.975 -4.193 -30.252 1.00 64.12 88 SER A C 1
ATOM 684 O O . SER A 1 88 ? 4.153 -3.396 -30.695 1.00 64.12 88 SER A O 1
ATOM 686 N N . ILE A 1 89 ? 6.205 -3.827 -29.898 1.00 64.06 89 ILE A N 1
ATOM 687 C CA . ILE A 1 89 ? 6.836 -2.564 -30.294 1.00 64.06 89 ILE A CA 1
ATOM 688 C C . ILE A 1 89 ? 7.217 -2.670 -31.787 1.00 64.06 89 ILE A C 1
ATOM 690 O O . ILE A 1 89 ? 8.391 -2.598 -32.137 1.00 64.06 89 ILE A O 1
ATOM 694 N N . SER A 1 90 ? 6.248 -2.961 -32.664 1.00 67.69 90 SER A N 1
ATOM 695 C CA . SER A 1 90 ? 6.479 -3.145 -34.107 1.00 67.69 90 SER A CA 1
ATOM 696 C C . SER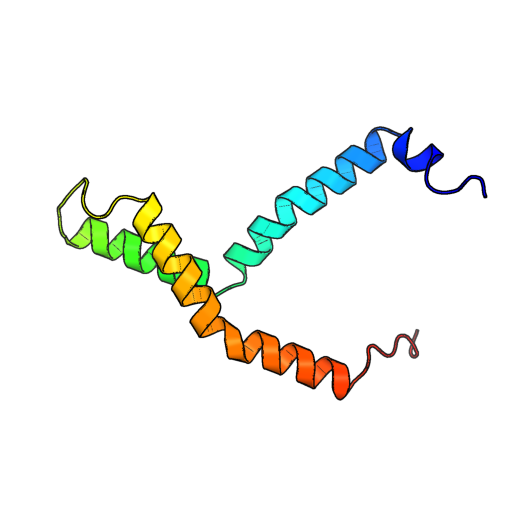 A 1 90 ? 5.730 -2.146 -34.998 1.00 67.69 90 SER A C 1
ATOM 698 O O . SER A 1 90 ? 5.946 -2.186 -36.205 1.00 67.69 90 SER A O 1
ATOM 700 N N . ASP A 1 91 ? 4.924 -1.235 -34.440 1.00 62.41 91 ASP A N 1
ATOM 701 C CA . ASP A 1 91 ? 4.204 -0.198 -35.204 1.00 62.41 91 ASP A CA 1
ATOM 702 C C . ASP A 1 91 ? 4.545 1.238 -34.748 1.00 62.41 91 ASP A C 1
ATOM 704 O O . ASP A 1 91 ? 3.655 2.070 -34.559 1.00 62.41 91 ASP A O 1
ATOM 708 N N . SER A 1 92 ? 5.841 1.538 -34.578 1.00 50.06 92 SER A N 1
ATOM 709 C CA . SER A 1 92 ? 6.404 2.903 -34.686 1.00 50.06 92 SER A CA 1
ATOM 710 C C . SER A 1 92 ? 7.928 2.899 -34.708 1.00 50.06 92 SER A C 1
ATOM 712 O O . SER A 1 92 ? 8.503 2.409 -33.708 1.00 50.06 92 SER A O 1
#

pLDDT: mean 84.41, std 11.92, range [49.75, 95.56]

Foldseek 3Di:
DPPDPVCVVPVVNVVVVVVVVVCVVVCVCVVFCLVVQLVVVVVVCVVVVDDPPPHSVVSSVVSVVVRCVVCVVVVVVVVVVCVVDVPPPPPD

Radius of gyration: 20.33 Å; chains: 1; bounding box: 50×28×55 Å

Sequence (92 aa):
MKNVNDFIHQPYALIILLVCLSILPFIVVSCTSFLKIAVVFSLLRNALGIQQIPPNMAIYGLALILTFFIMAPVGMSINDNIQKEPFSISDS

InterPro domains:
  IPR005838 Type III secretion system inner membrane P protein [PF00813] (17-84)
  IPR005838 Type III secretion system inner membrane P protein [PR01302] (15-34)
  IPR005838 Type III secretion system inner membrane P protein [PR01302] (34-54)
  IPR005838 Type III secretion system inner membrane P protein [PR01302] (54-73)
  IPR005838 Type III secretion system inner membrane P protein [PTHR30587] (9-85)

Secondary structure (DSSP, 8-state):
---SHHHHHSHHHHHHHHHHHHHHHHHHHHHSTHHHHHHHHHHHHHHTT-SSSS-HHHHHHHHHHHHHHHHHHHHHHHHHHHHHS---TT--

Organism: Salmonella diarizonae (NCBI:txid59204)